Protein AF-A0A815GXN1-F1 (afdb_monomer_lite)

Sequence (73 aa):
MLIALKPTEQTPLSALYCAALIKEANFLQGVVNIILGDGPEFGYAIAVHAHIDKVACTESVEIKHSLIKLKRN

Radius of gyration: 13.21 Å; chains: 1; bounding box: 28×17×38 Å

Organism: NCBI:txid392033

Foldseek 3Di:
DADEDEDDLVDCVVVVVVVVVCVVVVDPPRSYHYDYDDCVPVVLCQLQPPPRPDDDDPDDPVVVVVSVVSNVD

pLDDT: mean 91.9, std 6.47, range [54.5, 97.5]

InterPro domains:
  IPR015590 Aldehyde dehydrogenase domain [PF00171] (4-69)
  IPR016161 Aldehyde/histidinol dehydrogenase [SSF53720] (3-69)
  IPR016162 Aldehyde dehydrogenase, N-terminal [G3DSA:3.40.605.10] (2-72)

Secondary structure (DSSP, 8-state):
--EEE---TTSTHHHHHHHHHHHHTTPPTTSEEE--S-HHHHHHHHHH-TT-------S-HHHHHHHHHHTT-

Structure (mmCIF, N/CA/C/O backbone):
data_AF-A0A815GXN1-F1
#
_e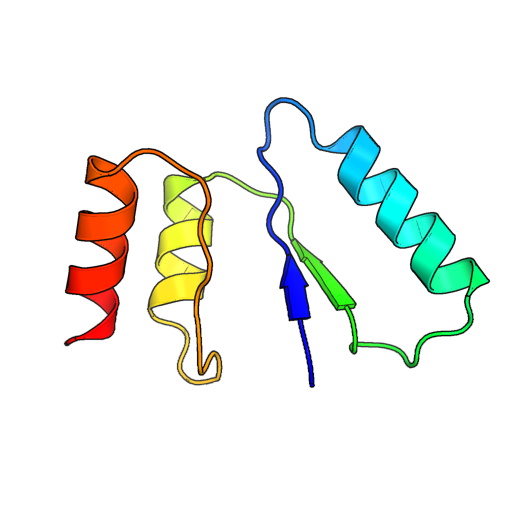ntry.id   AF-A0A815GXN1-F1
#
loop_
_atom_site.group_PDB
_atom_site.id
_atom_site.type_symbol
_atom_site.label_atom_id
_atom_site.label_alt_id
_atom_site.label_comp_id
_atom_site.label_asym_id
_atom_site.label_entity_id
_atom_site.label_seq_id
_atom_site.pdbx_PDB_ins_code
_atom_site.Cartn_x
_atom_site.Cartn_y
_atom_site.Cartn_z
_atom_site.occupancy
_atom_site.B_iso_or_equiv
_atom_site.auth_seq_id
_atom_site.auth_comp_id
_atom_site.auth_asym_id
_atom_site.auth_atom_id
_atom_site.pdbx_PDB_model_num
ATOM 1 N N . MET A 1 1 ? -15.481 7.592 -2.061 1.00 78.50 1 MET A N 1
ATOM 2 C CA . MET A 1 1 ? -14.141 7.380 -2.651 1.00 78.50 1 MET A CA 1
ATOM 3 C C . MET A 1 1 ? -13.422 6.362 -1.784 1.00 78.50 1 MET A C 1
ATOM 5 O O . MET A 1 1 ? -13.372 6.580 -0.581 1.00 78.50 1 MET A O 1
ATOM 9 N N . LEU A 1 2 ? -12.956 5.255 -2.363 1.00 93.56 2 LEU A N 1
ATOM 10 C CA . LEU A 1 2 ? -12.191 4.217 -1.663 1.00 93.56 2 LEU A CA 1
ATOM 11 C C . LEU A 1 2 ? -10.714 4.348 -2.045 1.00 93.56 2 LEU A C 1
ATOM 13 O O . LEU A 1 2 ? -10.410 4.700 -3.185 1.00 93.56 2 LEU A O 1
ATOM 17 N N . ILE A 1 3 ? -9.810 4.087 -1.103 1.00 95.81 3 ILE A N 1
ATOM 18 C CA . ILE A 1 3 ? -8.363 4.207 -1.299 1.00 95.81 3 ILE A CA 1
ATOM 19 C C . ILE A 1 3 ? -7.688 2.895 -0.903 1.00 95.81 3 ILE A C 1
ATOM 21 O O . ILE A 1 3 ? -7.897 2.380 0.196 1.00 95.81 3 ILE A O 1
ATOM 25 N N . ALA A 1 4 ? -6.832 2.392 -1.788 1.00 95.25 4 ALA A N 1
ATOM 26 C CA . ALA A 1 4 ? -5.827 1.388 -1.472 1.00 95.25 4 ALA A CA 1
ATOM 27 C C . ALA A 1 4 ? -4.450 2.067 -1.477 1.00 95.25 4 ALA A C 1
ATOM 29 O O . ALA A 1 4 ? -4.029 2.610 -2.499 1.00 95.25 4 ALA A O 1
ATOM 30 N N . LEU A 1 5 ? -3.771 2.077 -0.332 1.00 95.44 5 LEU A N 1
ATOM 31 C CA . LEU A 1 5 ? -2.449 2.672 -0.160 1.00 95.44 5 LEU A CA 1
ATOM 32 C C . LEU A 1 5 ? -1.409 1.565 0.025 1.00 95.44 5 LEU A C 1
ATOM 34 O O . LEU A 1 5 ? -1.445 0.843 1.021 1.00 95.44 5 LEU A O 1
ATOM 38 N N . LYS A 1 6 ? -0.453 1.473 -0.903 1.00 95.06 6 LYS A N 1
ATOM 39 C CA . LYS A 1 6 ? 0.739 0.630 -0.755 1.00 95.06 6 LYS A CA 1
ATOM 40 C C . LYS A 1 6 ? 1.948 1.507 -0.408 1.00 95.06 6 LYS A C 1
ATOM 42 O O . LYS A 1 6 ? 2.443 2.203 -1.295 1.00 95.06 6 LYS A O 1
ATOM 47 N N . PRO A 1 7 ? 2.428 1.522 0.846 1.00 95.06 7 PRO A N 1
ATOM 48 C CA . PRO A 1 7 ? 3.695 2.164 1.172 1.00 95.06 7 PRO A CA 1
ATOM 49 C C . PRO A 1 7 ? 4.881 1.337 0.652 1.00 95.06 7 PRO A C 1
ATOM 51 O O . PRO A 1 7 ? 4.740 0.160 0.309 1.00 95.06 7 PRO A O 1
ATOM 54 N N . THR A 1 8 ? 6.065 1.950 0.631 1.00 93.31 8 THR A N 1
ATOM 55 C CA . THR A 1 8 ? 7.311 1.199 0.438 1.00 93.31 8 THR A CA 1
ATOM 56 C C . THR A 1 8 ? 7.526 0.224 1.595 1.00 93.31 8 THR A C 1
ATOM 58 O O . THR A 1 8 ? 7.288 0.538 2.765 1.00 93.31 8 THR A O 1
ATOM 61 N N . GLU A 1 9 ? 7.997 -0.967 1.256 1.00 92.56 9 GLU A N 1
ATOM 62 C CA . GLU A 1 9 ? 8.399 -2.021 2.179 1.00 92.56 9 GLU A CA 1
ATOM 63 C C . GLU A 1 9 ? 9.621 -1.645 3.031 1.00 92.56 9 GLU A C 1
ATOM 65 O O . GLU A 1 9 ? 9.823 -2.224 4.096 1.00 92.56 9 GLU A O 1
ATOM 70 N N . GLN A 1 10 ? 10.404 -0.645 2.615 1.00 93.12 10 GLN A N 1
ATOM 71 C CA . GLN A 1 10 ? 11.593 -0.200 3.346 1.00 93.12 10 GLN A CA 1
ATOM 72 C C . GLN A 1 10 ? 11.239 0.580 4.621 1.00 93.12 10 GLN A C 1
ATOM 74 O O . GLN A 1 10 ? 11.932 0.471 5.632 1.00 93.12 10 GLN A O 1
ATOM 79 N N . THR A 1 11 ? 10.170 1.382 4.586 1.00 94.19 11 THR A N 1
ATOM 80 C CA . THR A 1 11 ? 9.779 2.287 5.684 1.00 94.19 11 THR A CA 1
ATOM 81 C C . THR A 1 11 ? 8.259 2.306 5.932 1.00 94.19 11 THR A C 1
ATOM 83 O O . THR A 1 11 ? 7.623 3.363 5.912 1.00 94.19 11 THR A O 1
ATOM 86 N N . PRO A 1 12 ? 7.624 1.154 6.230 1.00 95.38 12 PRO A N 1
ATOM 87 C CA . PRO A 1 12 ? 6.163 1.053 6.289 1.00 95.38 12 PRO A CA 1
ATOM 88 C C . PRO A 1 12 ? 5.545 1.646 7.566 1.00 95.38 12 PRO A C 1
ATOM 90 O O . PRO A 1 12 ? 4.342 1.914 7.602 1.00 95.38 12 PRO A O 1
ATOM 93 N N . LEU A 1 13 ? 6.336 1.848 8.627 1.00 97.12 13 LEU A N 1
ATOM 94 C CA . LEU A 1 13 ? 5.818 2.175 9.962 1.00 97.12 13 LEU A CA 1
ATOM 95 C C . LEU A 1 13 ? 5.039 3.493 10.003 1.00 97.12 13 LEU A C 1
ATOM 97 O O . LEU A 1 13 ? 3.994 3.552 10.645 1.00 97.12 13 LEU A O 1
ATOM 101 N N . SER A 1 14 ? 5.484 4.527 9.286 1.00 96.44 14 SER A N 1
ATOM 102 C CA . SER A 1 14 ? 4.761 5.803 9.233 1.00 96.44 14 SER A CA 1
ATOM 103 C C . SER A 1 14 ? 3.382 5.650 8.590 1.00 96.44 14 SER A C 1
ATOM 105 O O . SER A 1 14 ? 2.407 6.197 9.094 1.00 96.44 14 SER A O 1
ATOM 107 N N . ALA A 1 15 ? 3.270 4.851 7.525 1.00 96.44 15 ALA A N 1
ATOM 108 C CA . ALA A 1 15 ? 1.985 4.581 6.884 1.00 96.44 15 ALA A CA 1
ATOM 109 C C . ALA A 1 15 ? 1.054 3.772 7.800 1.00 96.44 15 ALA A C 1
ATOM 111 O O . ALA A 1 15 ? -0.133 4.080 7.900 1.00 96.44 15 ALA A O 1
ATOM 112 N N . LEU A 1 16 ? 1.588 2.781 8.520 1.00 96.81 16 LEU A N 1
ATOM 113 C CA . LEU A 1 16 ? 0.817 2.020 9.507 1.00 96.81 16 LEU A CA 1
ATOM 114 C C . LEU A 1 16 ? 0.358 2.889 10.683 1.00 96.81 16 LEU A C 1
ATOM 116 O O . LEU A 1 16 ? -0.767 2.732 11.154 1.00 96.81 16 LEU A O 1
ATOM 120 N N . TYR A 1 17 ? 1.182 3.840 11.118 1.00 97.50 17 TYR A N 1
ATOM 121 C CA . TYR A 1 17 ? 0.775 4.813 12.126 1.00 97.50 17 TYR A CA 1
ATOM 122 C C . TYR A 1 17 ? -0.352 5.719 11.610 1.00 97.50 17 TYR A C 1
ATOM 124 O O . TYR A 1 17 ? -1.353 5.905 12.299 1.00 97.50 17 TYR A O 1
ATOM 132 N N . CYS A 1 18 ? -0.280 6.187 10.358 1.00 96.50 18 CYS A N 1
ATOM 133 C CA . CYS A 1 18 ? -1.408 6.880 9.730 1.00 96.50 18 CYS A CA 1
ATOM 134 C C . CYS A 1 18 ? -2.678 6.012 9.692 1.00 96.50 18 CYS A C 1
ATOM 136 O O . CYS A 1 18 ? -3.767 6.534 9.916 1.00 96.50 18 CYS A O 1
ATOM 138 N N . ALA A 1 19 ? -2.571 4.697 9.465 1.00 95.88 19 ALA A N 1
ATOM 139 C CA . ALA A 1 19 ? -3.729 3.801 9.532 1.00 95.88 19 ALA A CA 1
ATOM 140 C C . ALA A 1 19 ? -4.354 3.732 10.934 1.00 95.88 19 ALA A C 1
ATOM 142 O O . ALA A 1 19 ? -5.577 3.637 11.042 1.00 95.88 19 ALA A O 1
ATOM 143 N N . ALA A 1 20 ? -3.547 3.798 11.998 1.00 96.81 20 ALA A N 1
ATOM 144 C CA . ALA A 1 20 ? -4.057 3.889 13.366 1.00 96.81 20 ALA A CA 1
ATOM 145 C C . ALA A 1 20 ? -4.845 5.192 13.575 1.00 96.81 20 ALA A C 1
ATOM 147 O O . ALA A 1 20 ? -5.990 5.146 14.020 1.00 96.81 20 ALA A O 1
ATOM 148 N N . LEU A 1 21 ? -4.301 6.326 13.123 1.00 97.50 21 LEU A N 1
ATOM 149 C CA . LEU A 1 21 ? -4.984 7.623 13.193 1.00 97.50 21 LEU A CA 1
ATOM 150 C C . LEU A 1 21 ? -6.293 7.648 12.384 1.00 97.50 21 LEU A C 1
ATOM 152 O O . LEU A 1 21 ? -7.285 8.219 12.825 1.00 97.50 21 LEU A O 1
ATOM 156 N N . ILE A 1 22 ? -6.336 6.997 11.216 1.00 96.75 22 ILE A N 1
ATOM 157 C CA . ILE A 1 22 ?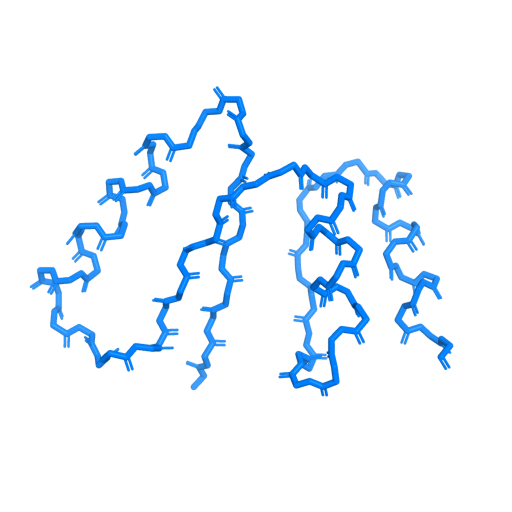 -7.564 6.874 10.408 1.00 96.75 22 ILE A CA 1
ATOM 158 C C . ILE A 1 22 ? -8.650 6.096 11.163 1.00 96.75 22 ILE A C 1
ATOM 160 O O . ILE A 1 22 ? -9.827 6.457 11.089 1.00 96.75 22 ILE A O 1
ATOM 164 N N . LYS A 1 23 ? -8.267 5.044 11.902 1.00 94.12 23 LYS A N 1
ATOM 165 C CA . LYS A 1 23 ? -9.202 4.303 12.761 1.00 94.12 23 LYS A CA 1
ATOM 166 C C . LYS A 1 23 ? -9.720 5.181 13.899 1.00 94.12 23 LYS A C 1
ATOM 168 O O . LYS A 1 23 ? -10.924 5.201 14.130 1.00 94.12 23 LYS A O 1
ATOM 173 N N . GLU A 1 24 ? -8.843 5.931 14.563 1.00 97.44 24 GLU A N 1
ATOM 174 C CA . GLU A 1 24 ? -9.223 6.875 15.626 1.00 97.44 24 GLU A CA 1
ATOM 175 C C . GLU A 1 24 ? -10.157 7.985 15.116 1.00 97.44 24 GLU A C 1
ATOM 177 O O . GLU A 1 24 ? -11.075 8.405 15.818 1.00 97.44 24 GLU A O 1
ATOM 182 N N . ALA A 1 25 ? -9.986 8.406 13.860 1.00 97.12 25 ALA A N 1
ATOM 183 C CA . ALA A 1 25 ? -10.842 9.384 13.194 1.00 97.12 25 ALA A CA 1
ATOM 184 C C . ALA A 1 25 ? -12.223 8.834 12.764 1.00 97.12 25 ALA A C 1
ATOM 186 O O . ALA A 1 25 ? -12.990 9.563 12.136 1.00 97.12 25 ALA A O 1
ATOM 187 N N . ASN A 1 26 ? -12.560 7.580 13.095 1.00 95.25 26 ASN A N 1
ATOM 188 C CA . ASN A 1 26 ? -13.851 6.936 12.808 1.00 95.25 26 ASN A CA 1
ATOM 189 C C . ASN A 1 26 ? -14.236 6.902 11.318 1.00 95.25 26 ASN A C 1
ATOM 191 O O . ASN A 1 26 ? -15.409 7.021 10.956 1.00 95.25 26 ASN A O 1
ATOM 195 N N . PHE A 1 27 ? -13.258 6.714 10.430 1.00 95.94 27 PHE A N 1
ATOM 196 C CA . PHE A 1 27 ? -13.555 6.429 9.027 1.00 95.94 27 PHE A CA 1
ATOM 197 C C . PHE A 1 27 ? -14.307 5.097 8.912 1.00 95.94 27 PHE A C 1
ATOM 199 O O . PHE A 1 27 ? -14.013 4.138 9.627 1.00 95.94 27 PHE A O 1
ATOM 206 N N . LEU A 1 28 ? -15.259 5.019 7.976 1.00 96.75 28 LEU A N 1
ATOM 207 C CA . LEU A 1 28 ? -15.952 3.762 7.696 1.00 96.75 28 LEU A CA 1
ATOM 208 C C . LEU A 1 28 ? -14.951 2.687 7.253 1.00 96.75 28 LEU A C 1
ATOM 210 O O . LEU A 1 28 ? -13.987 2.957 6.528 1.00 96.75 28 LEU A O 1
ATOM 214 N N . GLN A 1 29 ? -15.209 1.449 7.669 1.00 94.12 29 GLN A N 1
ATOM 215 C CA . GLN A 1 29 ? -14.378 0.308 7.306 1.00 94.12 29 GLN A CA 1
ATOM 216 C C . GLN A 1 29 ? -14.263 0.181 5.780 1.00 94.12 29 GLN A C 1
ATOM 218 O O . GLN A 1 29 ? -15.246 0.303 5.053 1.00 94.12 29 GLN A O 1
ATOM 223 N N . GLY A 1 30 ? -13.045 -0.063 5.296 1.00 92.25 30 GLY A N 1
ATOM 224 C CA . GLY A 1 30 ? -12.771 -0.252 3.871 1.00 92.25 30 GLY A CA 1
ATOM 225 C C . GLY A 1 30 ? -12.607 1.039 3.065 1.00 92.25 30 GLY A C 1
ATOM 226 O O . GLY A 1 30 ? -12.199 0.957 1.909 1.00 92.25 30 GLY A O 1
ATOM 227 N N . VAL A 1 31 ? -12.846 2.225 3.645 1.00 96.19 31 VAL A N 1
ATOM 228 C CA . VAL A 1 31 ? -12.585 3.507 2.958 1.00 96.19 31 VAL A CA 1
ATOM 229 C C . VAL A 1 31 ? -11.097 3.687 2.665 1.00 96.19 31 VAL A C 1
ATOM 231 O O . VAL A 1 31 ? -10.742 4.129 1.574 1.00 96.19 31 VAL A O 1
ATOM 234 N N . VAL A 1 32 ? -10.232 3.309 3.609 1.00 96.50 32 VAL A N 1
ATOM 235 C CA . VAL A 1 32 ? -8.779 3.264 3.416 1.00 96.50 32 VAL A CA 1
ATOM 236 C C . VAL A 1 32 ? -8.272 1.869 3.748 1.00 96.50 32 VAL A C 1
ATOM 238 O O . VAL A 1 32 ? -8.461 1.384 4.862 1.00 96.50 32 VAL A O 1
ATOM 241 N N . ASN A 1 33 ? -7.603 1.242 2.786 1.00 95.31 33 ASN A N 1
ATOM 242 C CA . ASN A 1 33 ? -6.959 -0.056 2.940 1.00 95.31 33 ASN A CA 1
ATOM 243 C C . ASN A 1 33 ? -5.455 0.131 2.762 1.00 95.31 33 ASN A C 1
ATOM 245 O O . ASN A 1 33 ? -5.023 0.635 1.727 1.00 95.31 33 ASN A O 1
ATOM 249 N N . ILE A 1 34 ? -4.661 -0.258 3.759 1.00 95.56 34 ILE A N 1
ATOM 250 C CA . ILE A 1 34 ? -3.199 -0.262 3.644 1.00 95.56 34 ILE A CA 1
ATOM 251 C C . ILE A 1 34 ? -2.741 -1.670 3.291 1.00 95.56 34 ILE A C 1
ATOM 253 O O . ILE A 1 34 ? -3.081 -2.622 3.991 1.00 95.56 34 ILE A O 1
ATOM 257 N N . ILE A 1 35 ? -1.975 -1.787 2.209 1.00 95.12 35 ILE A N 1
ATOM 258 C CA . ILE A 1 35 ? -1.499 -3.062 1.676 1.00 95.12 35 ILE A CA 1
ATOM 259 C C . ILE A 1 35 ? 0.024 -3.074 1.760 1.00 95.12 35 ILE A C 1
ATOM 261 O O . ILE A 1 35 ? 0.689 -2.228 1.167 1.00 95.12 35 ILE A O 1
ATOM 265 N N . LEU A 1 36 ? 0.573 -4.028 2.506 1.00 95.31 36 LEU A N 1
ATOM 266 C CA . LEU A 1 36 ? 2.013 -4.253 2.600 1.00 95.31 36 LEU A CA 1
ATOM 267 C C . LEU A 1 36 ? 2.412 -5.397 1.671 1.00 95.31 36 LEU A C 1
ATOM 269 O O . LEU A 1 36 ? 1.649 -6.345 1.500 1.00 95.31 36 LEU A O 1
ATOM 273 N N . GLY A 1 37 ? 3.612 -5.319 1.111 1.00 92.81 37 GLY A N 1
ATOM 274 C CA . GLY A 1 37 ? 4.129 -6.326 0.193 1.00 92.81 37 GLY A CA 1
ATOM 275 C C . GLY A 1 37 ? 5.205 -5.754 -0.717 1.00 92.81 37 GLY A C 1
ATOM 276 O O . GLY A 1 37 ? 5.461 -4.545 -0.702 1.00 92.81 37 GLY A O 1
ATOM 277 N N . ASP A 1 38 ? 5.810 -6.632 -1.510 1.00 92.12 38 ASP A N 1
ATOM 278 C CA . ASP A 1 38 ? 6.834 -6.291 -2.494 1.00 92.12 38 ASP A CA 1
ATOM 279 C C . ASP A 1 38 ? 6.321 -5.267 -3.523 1.00 92.12 38 ASP A C 1
ATOM 281 O O . ASP A 1 38 ? 5.172 -5.330 -3.970 1.00 92.12 38 ASP A O 1
ATOM 285 N N . GLY A 1 39 ? 7.153 -4.277 -3.859 1.00 88.25 39 GLY A N 1
ATOM 286 C CA . GLY A 1 39 ? 6.809 -3.192 -4.782 1.00 88.25 39 GLY A CA 1
ATOM 287 C C . GLY A 1 39 ? 6.394 -3.685 -6.171 1.00 88.25 39 GLY A C 1
ATOM 288 O O . GLY A 1 39 ? 5.255 -3.429 -6.569 1.00 88.25 39 GLY A O 1
ATOM 289 N N . PRO A 1 40 ? 7.276 -4.385 -6.905 1.00 89.75 40 PRO A N 1
ATOM 290 C CA . PRO A 1 40 ? 6.975 -4.942 -8.222 1.00 89.75 40 PRO A CA 1
ATOM 291 C C . PRO A 1 40 ? 5.726 -5.829 -8.270 1.00 89.75 40 PRO A C 1
ATOM 293 O O . PRO A 1 40 ? 4.856 -5.598 -9.113 1.00 89.75 40 PRO A O 1
ATOM 296 N N . GLU A 1 41 ? 5.607 -6.810 -7.371 1.00 91.38 41 GLU A N 1
ATOM 297 C CA . GLU A 1 41 ? 4.492 -7.766 -7.394 1.00 91.38 41 GLU A CA 1
ATOM 298 C C . GLU A 1 41 ? 3.145 -7.079 -7.114 1.00 91.38 41 GLU A C 1
ATOM 300 O O . GLU A 1 41 ? 2.202 -7.162 -7.910 1.00 91.38 41 GLU A O 1
ATOM 305 N N . PHE A 1 42 ? 3.055 -6.336 -6.009 1.00 92.94 42 PHE A N 1
ATOM 306 C CA . PHE A 1 42 ? 1.798 -5.710 -5.596 1.00 92.94 42 PHE A CA 1
ATOM 307 C C . PHE A 1 42 ? 1.474 -4.482 -6.446 1.00 92.94 42 PHE A C 1
ATOM 309 O O . PHE A 1 42 ? 0.305 -4.221 -6.729 1.00 92.94 42 PHE A O 1
ATOM 316 N N . GLY A 1 43 ? 2.489 -3.735 -6.886 1.00 90.50 43 GLY A N 1
ATOM 317 C CA . GLY A 1 43 ? 2.325 -2.602 -7.794 1.00 90.50 43 GLY A CA 1
ATOM 318 C C . GLY A 1 43 ? 1.741 -3.032 -9.138 1.00 90.50 43 GLY A C 1
ATOM 319 O O . GLY A 1 43 ? 0.807 -2.391 -9.626 1.00 90.50 43 GLY A O 1
ATOM 320 N N . TYR A 1 44 ? 2.222 -4.150 -9.695 1.00 90.94 44 TYR A N 1
ATOM 321 C CA . TYR A 1 44 ? 1.635 -4.755 -10.890 1.00 90.94 44 TYR A CA 1
ATOM 322 C C . TYR A 1 44 ? 0.180 -5.163 -10.645 1.00 90.94 44 TYR A C 1
ATOM 324 O O . TYR A 1 44 ? -0.704 -4.731 -11.388 1.00 90.94 44 TYR A O 1
ATOM 332 N N . ALA A 1 45 ? -0.081 -5.930 -9.580 1.00 93.12 45 ALA A N 1
ATOM 333 C CA . ALA A 1 45 ? -1.423 -6.409 -9.256 1.00 93.12 45 ALA A CA 1
ATOM 334 C C . ALA A 1 45 ? -2.427 -5.254 -9.101 1.00 93.12 45 ALA A C 1
ATOM 336 O O . ALA A 1 45 ? -3.513 -5.304 -9.671 1.00 93.12 45 ALA A O 1
ATOM 337 N N . ILE A 1 46 ? -2.045 -4.178 -8.403 1.00 92.75 46 ILE A N 1
ATOM 338 C CA . ILE A 1 46 ? -2.855 -2.960 -8.237 1.00 92.75 46 ILE A CA 1
ATOM 339 C C . ILE A 1 46 ? -3.105 -2.268 -9.585 1.00 92.75 46 ILE A C 1
ATOM 341 O O . ILE A 1 46 ? -4.209 -1.785 -9.841 1.00 92.75 46 ILE A O 1
ATOM 345 N N . ALA A 1 47 ? -2.101 -2.202 -10.462 1.00 91.69 47 ALA A N 1
ATOM 346 C CA . ALA A 1 47 ? -2.232 -1.506 -11.739 1.00 91.69 47 ALA A CA 1
ATOM 347 C C . ALA A 1 47 ? -3.240 -2.163 -12.687 1.00 91.69 47 ALA A C 1
ATOM 349 O O . ALA A 1 47 ? -3.970 -1.440 -13.373 1.00 91.69 47 ALA A O 1
ATOM 350 N N . VAL A 1 48 ? -3.296 -3.498 -12.690 1.00 92.94 48 VAL A N 1
ATOM 351 C CA . VAL A 1 48 ? -4.159 -4.297 -13.579 1.00 92.94 48 VAL A CA 1
ATOM 352 C C . VAL A 1 48 ? -5.481 -4.727 -12.931 1.00 92.94 48 VAL A C 1
ATOM 354 O O . VAL A 1 48 ? -6.303 -5.376 -13.574 1.00 92.94 48 VAL A O 1
ATOM 357 N N . HIS A 1 49 ? -5.714 -4.388 -11.660 1.00 94.25 49 HIS A N 1
ATOM 358 C CA . HIS A 1 49 ? -6.917 -4.813 -10.953 1.00 94.25 49 HIS A CA 1
ATOM 359 C C . HIS A 1 49 ? -8.178 -4.147 -11.527 1.00 94.25 49 HIS A C 1
ATOM 361 O O . HIS A 1 49 ? -8.302 -2.920 -11.519 1.00 94.25 49 HIS A O 1
ATOM 367 N N . ALA A 1 50 ? -9.157 -4.957 -11.943 1.00 93.88 50 ALA A N 1
ATOM 368 C CA . ALA A 1 50 ? -10.371 -4.502 -12.633 1.00 93.88 50 ALA A CA 1
ATOM 369 C C . ALA A 1 50 ? -11.215 -3.484 -11.840 1.00 93.88 50 ALA A C 1
ATOM 371 O O . ALA A 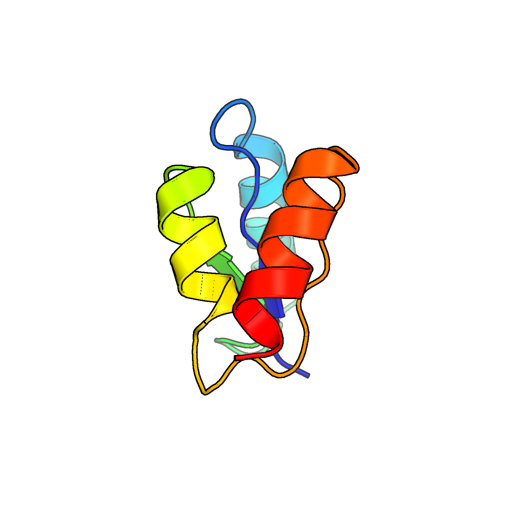1 50 ? -11.935 -2.685 -12.428 1.00 93.88 50 ALA A O 1
ATOM 372 N N . HIS A 1 51 ? -11.123 -3.501 -10.508 1.00 92.81 51 HI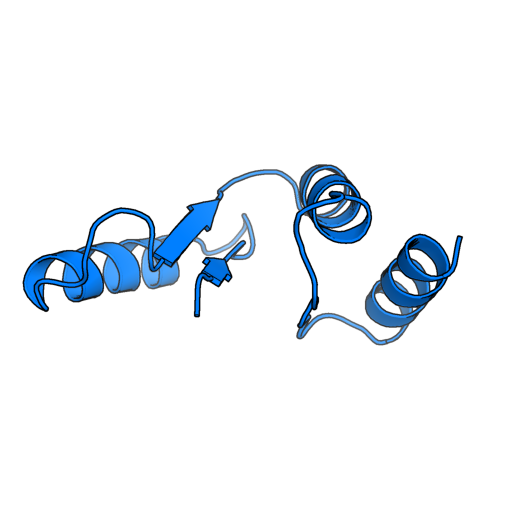S A N 1
ATOM 373 C CA . HIS A 1 51 ? -11.872 -2.597 -9.625 1.00 92.81 51 HIS A CA 1
ATOM 374 C C . HIS A 1 51 ? -11.096 -1.343 -9.192 1.00 92.81 51 HIS A C 1
ATOM 376 O O . HIS A 1 51 ? -11.540 -0.634 -8.291 1.00 92.81 51 HIS A O 1
ATOM 382 N N . ILE A 1 52 ? -9.920 -1.079 -9.768 1.00 93.44 52 ILE A N 1
ATOM 383 C CA . ILE A 1 52 ? -9.150 0.134 -9.478 1.00 93.44 52 ILE A CA 1
ATOM 384 C C . ILE A 1 52 ? -9.292 1.088 -10.654 1.00 93.44 52 ILE A C 1
ATOM 386 O O . ILE A 1 52 ? -8.715 0.866 -11.713 1.00 93.44 52 ILE A O 1
ATOM 390 N N . ASP A 1 53 ? -9.989 2.203 -10.457 1.00 93.75 53 ASP A N 1
ATOM 391 C CA . ASP A 1 53 ? -10.212 3.184 -11.527 1.00 93.75 53 ASP A CA 1
ATOM 392 C C . ASP A 1 53 ? -8.956 4.016 -11.822 1.00 93.75 53 ASP A C 1
ATOM 394 O O . ASP A 1 53 ? -8.647 4.344 -12.968 1.00 93.75 53 ASP A O 1
ATOM 398 N N . LYS A 1 54 ? -8.173 4.338 -10.785 1.00 91.81 54 LYS A N 1
ATOM 399 C CA . LYS A 1 54 ? -7.018 5.238 -10.885 1.00 91.81 54 LYS A CA 1
ATOM 400 C C . LYS A 1 54 ? -5.859 4.759 -10.025 1.00 91.81 54 LYS A C 1
ATOM 402 O O . LYS A 1 54 ? -6.055 4.292 -8.911 1.00 91.81 54 LYS A O 1
ATOM 407 N N . VAL A 1 55 ? -4.646 4.932 -10.545 1.00 91.69 55 VAL A N 1
ATOM 408 C CA . VAL A 1 55 ? -3.398 4.682 -9.818 1.00 91.69 55 VAL A CA 1
ATOM 409 C C . VAL A 1 55 ? -2.629 5.992 -9.722 1.00 91.69 55 VAL A C 1
ATOM 411 O O . VAL A 1 55 ? -2.447 6.686 -10.722 1.00 91.69 55 VAL A O 1
ATOM 414 N N . ALA A 1 56 ? -2.191 6.330 -8.513 1.00 91.88 56 ALA A N 1
ATOM 415 C CA . ALA A 1 56 ? -1.258 7.416 -8.255 1.00 91.88 56 ALA A CA 1
ATOM 416 C C . ALA A 1 56 ? 0.017 6.815 -7.661 1.00 91.88 56 ALA A C 1
ATOM 418 O O . ALA A 1 56 ? -0.046 6.040 -6.712 1.00 91.88 56 ALA A O 1
ATOM 419 N N . CYS A 1 57 ? 1.164 7.158 -8.237 1.00 89.62 57 CYS A N 1
ATOM 420 C CA . CYS A 1 57 ? 2.465 6.638 -7.839 1.00 89.62 57 CYS A CA 1
ATOM 421 C C . CYS A 1 57 ? 3.453 7.805 -7.762 1.00 89.62 57 CYS A C 1
ATOM 423 O O . CYS A 1 57 ? 3.450 8.679 -8.632 1.00 89.62 57 CYS A O 1
ATOM 425 N N . THR A 1 58 ? 4.285 7.839 -6.724 1.00 90.00 58 THR A N 1
ATOM 426 C CA . THR A 1 58 ? 5.306 8.878 -6.514 1.00 90.00 58 THR A CA 1
ATOM 427 C C . THR A 1 58 ? 6.700 8.446 -6.957 1.00 90.00 58 THR A C 1
ATOM 429 O O . THR A 1 58 ? 7.604 9.274 -6.937 1.00 90.00 58 THR A O 1
ATOM 432 N N . GLU A 1 59 ? 6.867 7.201 -7.404 1.00 87.19 59 GLU A N 1
ATOM 433 C CA . GLU A 1 59 ? 8.159 6.617 -7.775 1.00 87.19 59 GLU A CA 1
ATOM 434 C C . GLU A 1 59 ? 8.770 7.245 -9.040 1.00 87.19 59 GLU A C 1
ATOM 436 O O . GLU A 1 59 ? 8.260 8.236 -9.590 1.00 87.19 59 GLU A O 1
ATOM 441 N N . SER A 1 60 ? 9.899 6.687 -9.486 1.00 92.00 60 SER A N 1
ATOM 442 C CA . SER A 1 60 ? 10.646 7.187 -10.637 1.00 92.00 60 SER A CA 1
ATOM 443 C C . SER A 1 60 ? 9.795 7.224 -11.911 1.00 92.00 60 SER A C 1
ATOM 445 O O . SER A 1 60 ? 8.753 6.570 -12.046 1.00 92.00 60 SER A O 1
ATOM 447 N N . VAL A 1 61 ? 10.250 8.020 -12.879 1.00 91.56 61 VAL A N 1
ATOM 448 C CA . VAL A 1 61 ? 9.585 8.136 -14.181 1.00 91.56 61 VAL A CA 1
ATOM 449 C C . VAL A 1 61 ? 9.566 6.787 -14.909 1.00 91.56 61 VAL A C 1
ATOM 451 O O . VAL A 1 61 ? 8.567 6.482 -15.562 1.00 91.56 61 VAL A O 1
ATOM 454 N N . GLU A 1 62 ? 10.600 5.946 -14.760 1.00 91.75 62 GLU A N 1
ATOM 455 C CA . GLU A 1 62 ? 10.626 4.625 -15.407 1.00 91.75 62 GLU A CA 1
ATOM 456 C C . GLU A 1 62 ? 9.512 3.710 -14.886 1.00 91.75 62 GLU A C 1
ATOM 458 O O . GLU A 1 62 ? 8.806 3.068 -15.674 1.00 91.75 62 GLU A O 1
ATOM 463 N N . ILE A 1 63 ? 9.305 3.686 -13.567 1.00 89.06 63 I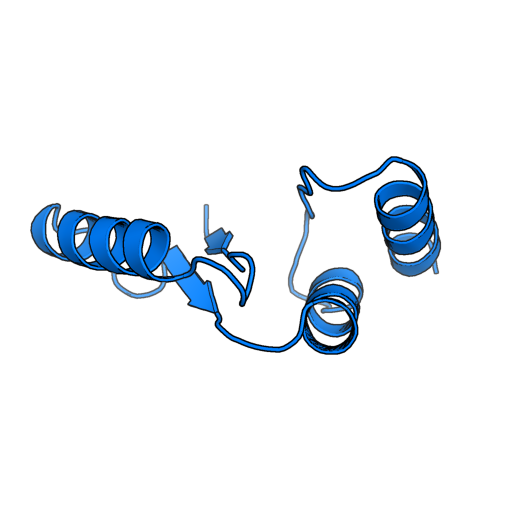LE A N 1
ATOM 464 C CA . ILE A 1 63 ? 8.268 2.854 -12.951 1.00 89.06 63 ILE A CA 1
ATOM 465 C C . ILE A 1 63 ? 6.883 3.386 -13.322 1.00 89.06 63 ILE A C 1
ATOM 467 O O . ILE A 1 63 ? 6.028 2.622 -13.775 1.00 89.06 63 ILE A O 1
ATOM 471 N N . LYS A 1 64 ? 6.675 4.707 -13.259 1.00 87.88 64 LYS A N 1
ATOM 472 C CA . LYS A 1 64 ? 5.426 5.343 -13.714 1.00 87.88 64 LYS A CA 1
ATOM 473 C C . LYS A 1 64 ? 5.088 4.985 -15.160 1.00 87.88 64 LYS A C 1
ATOM 475 O O . LYS A 1 64 ? 3.952 4.607 -15.440 1.00 87.88 64 LYS A O 1
ATOM 480 N N . HIS A 1 65 ? 6.053 5.068 -16.077 1.00 89.06 65 HIS A N 1
ATOM 481 C CA . HIS A 1 65 ? 5.846 4.670 -17.472 1.00 89.06 65 HIS A CA 1
ATOM 482 C C . HIS A 1 65 ? 5.479 3.191 -17.612 1.00 89.06 65 HIS A C 1
ATOM 484 O O . HIS A 1 65 ? 4.629 2.855 -18.439 1.00 89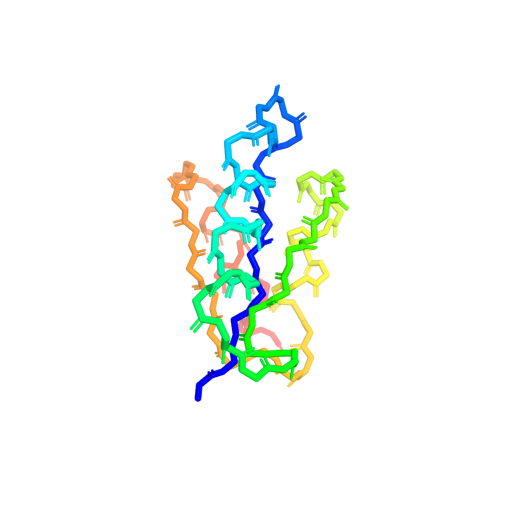.06 65 HIS A O 1
ATOM 490 N N . SER A 1 66 ? 6.075 2.321 -16.799 1.00 89.12 66 SER A N 1
ATOM 491 C CA . SER A 1 66 ? 5.748 0.893 -16.784 1.00 89.12 66 SER A CA 1
ATOM 492 C C . SER A 1 66 ? 4.298 0.658 -16.343 1.00 89.12 66 SER A C 1
ATOM 494 O O . SER A 1 66 ? 3.555 -0.028 -17.042 1.00 89.12 66 SER A O 1
ATOM 496 N N . LEU A 1 67 ? 3.843 1.318 -15.273 1.00 87.94 67 LEU A N 1
ATOM 497 C CA . LEU A 1 67 ? 2.453 1.231 -14.800 1.00 87.94 67 LEU A CA 1
ATOM 498 C C . LEU A 1 67 ? 1.444 1.801 -15.812 1.00 87.94 67 LEU A C 1
ATOM 500 O O . LEU A 1 67 ? 0.381 1.220 -16.026 1.00 87.94 67 LEU A O 1
ATOM 504 N N . ILE A 1 68 ? 1.779 2.915 -16.473 1.00 85.88 68 ILE A N 1
ATOM 505 C CA . ILE A 1 68 ? 0.922 3.517 -17.510 1.00 85.88 68 ILE A CA 1
ATOM 506 C C . ILE A 1 68 ? 0.753 2.568 -18.700 1.00 85.88 68 ILE A C 1
ATOM 508 O O . ILE A 1 68 ? -0.345 2.475 -19.245 1.00 85.88 68 ILE A O 1
ATOM 512 N N . LYS A 1 69 ? 1.813 1.859 -19.107 1.00 85.94 69 LYS A N 1
ATOM 513 C CA . LYS A 1 69 ? 1.720 0.854 -20.176 1.00 85.94 69 LYS A CA 1
ATOM 514 C C . LYS A 1 69 ? 0.807 -0.303 -19.779 1.00 85.94 69 LYS A C 1
ATOM 516 O O . LYS A 1 69 ? -0.013 -0.709 -20.591 1.00 85.94 69 LYS A O 1
ATOM 521 N N . LEU A 1 70 ? 0.914 -0.786 -18.541 1.00 85.56 70 LEU A N 1
ATOM 522 C CA . LEU A 1 70 ? 0.099 -1.899 -18.043 1.00 85.56 70 LEU A CA 1
ATOM 523 C C . LEU A 1 70 ? -1.398 -1.585 -18.041 1.00 85.56 70 LEU A C 1
ATOM 525 O O . LEU A 1 70 ? -2.189 -2.437 -18.417 1.00 85.56 70 LEU A O 1
ATOM 529 N N . LYS A 1 71 ? -1.785 -0.364 -17.662 1.00 76.19 71 LYS A N 1
ATOM 530 C CA . LYS A 1 71 ? -3.199 0.023 -17.542 1.00 76.19 71 LYS A CA 1
ATOM 531 C C . LYS A 1 71 ? -3.892 0.356 -18.872 1.00 76.19 71 LYS A C 1
ATOM 533 O O . LYS A 1 71 ? -5.095 0.590 -18.890 1.00 76.19 71 LYS A O 1
ATOM 538 N N . ARG A 1 72 ? -3.140 0.460 -19.972 1.00 70.44 72 ARG A N 1
ATOM 539 C CA . ARG A 1 72 ? -3.680 0.776 -21.310 1.00 70.44 72 ARG A CA 1
ATOM 540 C C . ARG A 1 72 ? -4.032 -0.461 -22.141 1.00 70.44 72 ARG A C 1
ATOM 542 O O . ARG A 1 72 ? -4.610 -0.277 -23.209 1.00 70.44 72 ARG A O 1
ATOM 549 N N . ASN A 1 73 ? -3.670 -1.654 -21.673 1.00 54.50 73 ASN A N 1
ATOM 550 C CA . ASN A 1 73 ? -4.047 -2.938 -22.268 1.00 54.50 73 ASN A CA 1
ATOM 551 C C . ASN A 1 73 ? -5.311 -3.479 -21.602 1.00 54.50 73 ASN A C 1
ATOM 553 O O . ASN A 1 73 ? -6.076 -4.159 -22.317 1.00 54.50 73 ASN A O 1
#